Protein AF-D7SNV9-F1 (afdb_monomer)

pLDDT: mean 92.91, std 5.63, range [54.34, 98.0]

Sequence (146 aa):
MSMPLLEQAVLDLCCTTLPESVAIAGLGCSSGPNTFCAVSEIVTIIYKRCCQLGRSPPRFWVFSNDLPGNDFNSVFKSLLAFHEKMRGKNGEEFGPCHVAAVPASFYHKLAPPRTLQFVYSACSLHWLSQVPPELLNKQISNKGKI

Nearest PDB structures (foldseek):
  2eg5-assembly2_G  TM=9.030E-01  e=2.215E-11  Coffea canephora
  2eg5-assembly2_E  TM=8.982E-01  e=5.454E-11  Coffea canephora
  6lyh-assembly3_G-3  TM=9.206E-01  e=7.158E-10  Camellia sinensis var. assamica
  8uzd-assembly1_B-2  TM=9.204E-01  e=2.949E-09  Ilex paraguariensis
  8uzd-assembly1_A  TM=8.874E-01  e=5.614E-09  Ilex paraguariensis

Mean predicted aligned error: 4.26 Å

Solvent-accessible surface area (backbone atoms only — not comparable to full-atom values): 8842 Å² total; per-residue (Å²): 130,69,58,71,61,56,50,49,56,50,52,58,55,62,75,48,89,75,58,73,59,44,27,36,36,36,43,50,28,71,49,56,94,61,47,54,52,66,57,53,50,53,54,48,51,49,42,52,50,24,53,75,71,74,40,84,62,49,40,36,36,37,37,42,21,27,50,70,86,52,52,57,66,56,44,58,70,45,45,64,63,50,53,52,51,49,31,75,74,63,38,86,84,53,67,64,72,47,78,46,79,42,69,40,60,82,92,49,90,85,68,67,88,94,59,68,78,44,79,46,70,64,97,36,87,85,62,68,98,59,80,63,63,48,56,76,72,61,78,42,82,71,80,98,60,132

Structure (mmCIF, N/CA/C/O backbone):
data_AF-D7SNV9-F1
#
_entry.id   AF-D7SNV9-F1
#
loop_
_atom_site.group_PDB
_atom_site.id
_atom_site.type_symbol
_atom_site.label_atom_id
_atom_site.label_alt_id
_atom_site.label_comp_id
_atom_site.label_asym_id
_atom_site.label_entity_id
_atom_site.label_seq_id
_atom_site.pdbx_PDB_ins_code
_atom_site.Cartn_x
_atom_site.Cartn_y
_atom_site.Cartn_z
_atom_site.occupancy
_atom_site.B_iso_or_equiv
_atom_site.auth_seq_id
_atom_site.auth_comp_id
_atom_site.auth_asym_id
_atom_site.auth_atom_id
_atom_site.pdbx_PDB_model_num
ATOM 1 N N . MET A 1 1 ? 1.217 15.203 -4.691 1.00 54.34 1 MET A N 1
ATOM 2 C CA . MET A 1 1 ? 0.081 14.363 -4.256 1.00 54.34 1 MET A CA 1
ATOM 3 C C . MET A 1 1 ? -1.163 15.235 -4.277 1.00 54.34 1 MET A C 1
ATOM 5 O O . MET A 1 1 ? -1.167 16.243 -3.582 1.00 54.34 1 MET A O 1
ATOM 9 N N . SER A 1 2 ? -2.171 14.926 -5.096 1.00 66.94 2 SER A N 1
ATOM 10 C CA . SER A 1 2 ? -3.455 15.645 -5.070 1.00 66.94 2 SER A CA 1
ATOM 11 C C . SER A 1 2 ? -4.272 15.166 -3.867 1.00 66.94 2 SER A C 1
ATOM 13 O O . SER A 1 2 ? -5.217 14.392 -4.011 1.00 66.94 2 SER A O 1
ATOM 15 N N . MET A 1 3 ? -3.854 15.586 -2.672 1.00 77.00 3 MET A N 1
ATOM 16 C CA . MET A 1 3 ? -4.474 15.205 -1.398 1.00 77.00 3 MET A CA 1
ATOM 17 C C . MET A 1 3 ? -6.007 15.301 -1.375 1.00 77.00 3 MET A C 1
ATOM 19 O O . MET A 1 3 ? -6.618 14.356 -0.884 1.00 77.00 3 MET A O 1
ATOM 23 N N . PRO A 1 4 ? -6.645 16.325 -1.983 1.00 87.88 4 PRO A N 1
ATOM 24 C CA . PRO A 1 4 ? -8.105 16.424 -1.981 1.00 87.88 4 PRO A CA 1
ATOM 25 C C . PRO A 1 4 ? -8.814 15.255 -2.679 1.00 87.88 4 PRO A C 1
ATOM 27 O O . PRO A 1 4 ? -9.858 14.804 -2.223 1.00 87.88 4 PRO A O 1
ATOM 30 N N . LEU A 1 5 ? -8.245 14.728 -3.771 1.00 92.44 5 LEU A N 1
ATOM 31 C CA . LEU A 1 5 ? -8.862 13.620 -4.509 1.00 92.44 5 LEU A CA 1
ATOM 32 C C . LEU A 1 5 ? -8.739 12.297 -3.745 1.00 92.44 5 LEU A C 1
ATOM 34 O O . LEU A 1 5 ? -9.678 11.506 -3.727 1.00 92.44 5 LEU A O 1
ATOM 38 N N . LEU A 1 6 ? -7.582 12.070 -3.112 1.00 93.38 6 LEU A N 1
ATOM 39 C CA . LEU A 1 6 ? -7.372 10.902 -2.259 1.00 93.38 6 LEU A CA 1
ATOM 40 C C . LEU A 1 6 ? -8.357 10.916 -1.091 1.00 93.38 6 LEU A C 1
ATOM 42 O O . LEU A 1 6 ? -9.016 9.915 -0.834 1.00 93.38 6 LEU A O 1
ATOM 46 N N . GLU A 1 7 ? -8.467 12.057 -0.413 1.00 94.81 7 GLU A N 1
ATOM 47 C CA . GLU A 1 7 ? -9.368 12.221 0.721 1.00 94.81 7 GLU A CA 1
ATOM 48 C C . GLU A 1 7 ? -10.823 11.970 0.328 1.00 94.81 7 GLU A C 1
ATOM 50 O O . GLU A 1 7 ? -11.483 11.148 0.963 1.00 94.81 7 GLU A O 1
ATOM 55 N N . GLN A 1 8 ? -11.292 12.582 -0.764 1.00 95.88 8 GLN A N 1
ATOM 56 C CA . GLN A 1 8 ? -12.654 12.376 -1.249 1.00 95.88 8 GLN A CA 1
ATOM 57 C C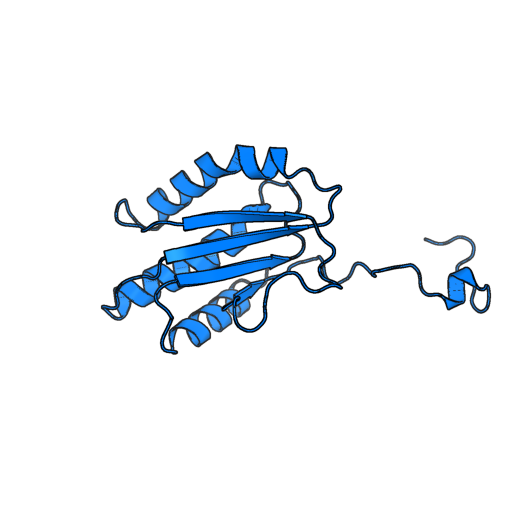 . GLN A 1 8 ? -12.936 10.900 -1.560 1.00 95.88 8 GLN A C 1
ATOM 59 O O . GLN A 1 8 ? -13.929 10.358 -1.083 1.00 95.88 8 GLN A O 1
ATOM 64 N N . ALA A 1 9 ? -12.042 10.218 -2.283 1.00 96.50 9 ALA A N 1
ATOM 65 C CA . ALA A 1 9 ? -12.228 8.808 -2.630 1.00 96.50 9 ALA A CA 1
ATOM 66 C C . ALA A 1 9 ? -12.303 7.897 -1.390 1.00 96.50 9 ALA A C 1
ATOM 68 O O . ALA A 1 9 ? -13.065 6.929 -1.362 1.00 96.50 9 ALA A O 1
ATOM 69 N N . VAL A 1 10 ? -11.524 8.201 -0.347 1.00 97.06 10 VAL A N 1
ATOM 70 C CA . VAL A 1 10 ? -11.558 7.452 0.916 1.00 97.06 10 VAL A CA 1
ATOM 71 C C . VAL A 1 10 ? -12.829 7.765 1.712 1.00 97.06 10 VAL A C 1
ATOM 73 O O . VAL A 1 10 ? -13.421 6.859 2.302 1.00 97.06 10 VAL A O 1
ATOM 76 N N . LEU A 1 11 ? -13.284 9.020 1.722 1.00 96.25 11 LEU A N 1
ATOM 77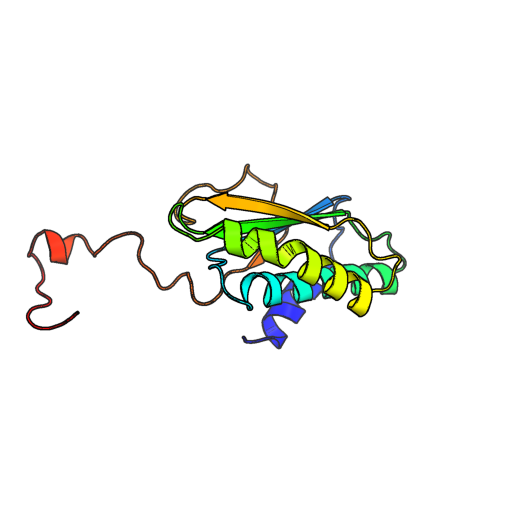 C CA . LEU A 1 11 ? -14.545 9.405 2.359 1.00 96.25 11 LEU A CA 1
ATOM 78 C C . LEU A 1 11 ? -15.747 8.736 1.682 1.00 96.25 11 LEU A C 1
ATOM 80 O O . LEU A 1 11 ? -16.618 8.224 2.386 1.00 96.25 11 LEU A O 1
ATOM 84 N N . ASP A 1 12 ? -15.758 8.659 0.351 1.00 96.06 12 ASP A N 1
ATOM 85 C CA . ASP A 1 12 ? -16.792 7.960 -0.418 1.00 96.06 12 ASP A CA 1
ATOM 86 C C . ASP A 1 12 ? -16.828 6.463 -0.073 1.00 96.06 12 ASP A C 1
ATOM 88 O O . ASP A 1 12 ? -17.903 5.901 0.147 1.00 96.06 12 ASP A O 1
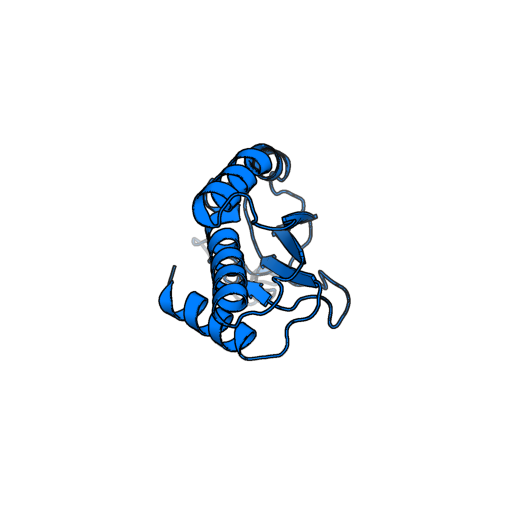ATOM 92 N N . LEU A 1 13 ? -15.662 5.822 0.083 1.00 95.25 13 LEU A N 1
ATOM 93 C CA . LEU A 1 13 ? -15.576 4.446 0.585 1.00 95.25 13 LEU A CA 1
ATOM 94 C C . LEU A 1 13 ? -16.205 4.322 1.986 1.00 95.25 13 LEU A C 1
ATOM 96 O O . LEU A 1 13 ? -16.956 3.380 2.247 1.00 95.25 13 LEU A O 1
ATOM 100 N N . CYS A 1 14 ? -15.960 5.282 2.880 1.00 94.69 14 CYS A N 1
ATOM 101 C CA . CYS A 1 14 ? -16.511 5.278 4.240 1.00 94.69 14 CYS A CA 1
ATOM 102 C C . CYS A 1 14 ? -18.032 5.507 4.301 1.00 94.69 14 CYS A C 1
ATOM 104 O O . CYS A 1 14 ? -18.656 5.187 5.317 1.00 94.69 14 CYS A O 1
ATOM 106 N N . CYS A 1 15 ? -18.642 6.048 3.242 1.00 92.19 15 CYS A N 1
ATOM 107 C CA . CYS A 1 15 ? -20.098 6.162 3.127 1.00 92.19 15 CYS A CA 1
ATOM 108 C C . CYS A 1 15 ? -20.779 4.794 2.946 1.00 92.19 15 CYS A C 1
ATOM 110 O O . CYS A 1 15 ? -21.978 4.669 3.195 1.00 92.19 15 CYS A O 1
ATOM 112 N N . THR A 1 16 ? -20.023 3.758 2.575 1.00 90.56 16 THR A N 1
ATOM 113 C CA . THR A 1 16 ? -20.506 2.374 2.497 1.00 90.56 16 THR A CA 1
ATOM 114 C C . THR A 1 16 ? -20.407 1.648 3.847 1.00 90.56 16 THR A C 1
ATOM 116 O O . THR A 1 16 ? -19.898 2.183 4.841 1.00 90.56 16 THR A O 1
ATOM 119 N N . THR A 1 17 ? -20.916 0.416 3.909 1.00 88.69 17 THR A N 1
ATOM 120 C CA . THR A 1 17 ? -20.686 -0.478 5.050 1.00 88.69 17 THR A CA 1
ATOM 121 C C . THR A 1 17 ? -19.310 -1.116 4.911 1.00 88.69 17 THR A C 1
ATOM 123 O O . THR A 1 17 ? -19.103 -1.972 4.051 1.00 88.69 17 THR A O 1
ATOM 126 N N . LEU A 1 18 ? -18.371 -0.702 5.763 1.00 92.56 18 LEU A N 1
ATOM 127 C CA . LEU A 1 18 ? -17.038 -1.293 5.792 1.00 92.56 18 LEU A CA 1
ATOM 128 C C . LEU A 1 18 ? -17.074 -2.686 6.442 1.00 92.56 18 LEU A C 1
ATOM 130 O O . LEU A 1 18 ? -17.793 -2.881 7.425 1.00 92.56 18 LEU A O 1
ATOM 134 N N . PRO A 1 19 ? -16.298 -3.650 5.921 1.00 93.81 19 PRO A N 1
ATOM 135 C CA . PRO A 1 19 ? -16.086 -4.927 6.591 1.00 93.81 19 PRO A CA 1
ATOM 136 C C . PRO A 1 19 ? -15.303 -4.747 7.899 1.00 93.81 19 PRO A C 1
ATOM 138 O O . PRO A 1 19 ? -14.651 -3.730 8.121 1.00 93.81 19 PRO A O 1
ATOM 141 N N . GLU A 1 20 ? -15.297 -5.785 8.737 1.00 93.31 20 GLU A N 1
ATOM 142 C CA . GLU A 1 20 ? -14.536 -5.808 9.996 1.00 93.31 20 GLU A CA 1
ATOM 143 C C . GLU A 1 20 ? -13.020 -5.626 9.786 1.00 93.31 20 GLU A C 1
ATOM 145 O O . GLU A 1 20 ? -12.309 -5.134 10.659 1.00 93.31 20 GLU A O 1
ATOM 150 N N . SER A 1 21 ? -12.510 -6.034 8.621 1.00 94.88 21 SER A N 1
ATOM 151 C CA . SER A 1 21 ? -11.118 -5.843 8.215 1.00 94.88 21 SER A CA 1
ATOM 152 C C . SER A 1 21 ? -11.049 -5.146 6.866 1.00 94.88 21 SER A C 1
ATOM 154 O O . SER A 1 21 ? -11.642 -5.619 5.899 1.00 94.88 21 SER A O 1
ATOM 156 N N . VAL A 1 22 ? -10.294 -4.053 6.798 1.00 96.81 22 VAL A N 1
ATOM 157 C CA . VAL A 1 22 ? -10.086 -3.259 5.586 1.00 96.81 22 VAL A CA 1
ATOM 158 C C . VAL A 1 22 ? -8.652 -3.444 5.101 1.00 96.81 22 VAL A C 1
ATOM 160 O O . VAL A 1 22 ? -7.692 -3.075 5.777 1.00 96.81 22 VAL A O 1
ATOM 163 N N . ALA A 1 23 ? -8.521 -4.014 3.910 1.00 97.50 23 ALA A N 1
ATOM 164 C CA . ALA A 1 23 ? -7.284 -4.211 3.185 1.00 97.50 23 ALA A CA 1
ATOM 165 C C . ALA A 1 23 ? -7.049 -3.083 2.171 1.00 97.50 23 ALA A C 1
ATOM 167 O O . ALA A 1 23 ? -7.876 -2.805 1.296 1.00 97.50 23 ALA A O 1
ATOM 168 N N . ILE A 1 24 ? -5.880 -2.463 2.285 1.00 97.50 24 ILE A N 1
ATOM 169 C CA . ILE A 1 24 ? -5.404 -1.347 1.478 1.00 97.50 24 ILE A CA 1
ATOM 170 C C . ILE A 1 24 ? -4.117 -1.792 0.790 1.00 97.50 24 ILE A C 1
ATOM 172 O O . ILE A 1 24 ? -3.217 -2.298 1.453 1.00 97.50 24 ILE A O 1
ATOM 176 N N . ALA A 1 25 ? -3.996 -1.582 -0.518 1.00 96.94 25 ALA A N 1
ATOM 177 C CA . ALA A 1 25 ? -2.752 -1.846 -1.242 1.00 96.94 25 ALA A CA 1
ATOM 178 C C . ALA A 1 25 ? -2.116 -0.550 -1.754 1.00 96.94 25 ALA A C 1
ATOM 180 O O . ALA A 1 25 ? -2.782 0.250 -2.411 1.00 96.94 25 ALA A O 1
ATOM 181 N N . GLY A 1 26 ? -0.824 -0.362 -1.481 1.00 95.88 26 GLY A N 1
ATOM 182 C CA . GLY A 1 26 ? 0.010 0.665 -2.101 1.00 95.88 26 GLY A CA 1
ATOM 183 C C . GLY A 1 26 ? 0.860 0.053 -3.212 1.00 95.88 26 GLY A C 1
ATOM 184 O O . GLY A 1 26 ? 1.746 -0.746 -2.916 1.00 95.88 26 GLY A O 1
ATOM 185 N N . LEU A 1 27 ? 0.591 0.406 -4.472 1.00 96.31 27 LEU A N 1
ATOM 186 C CA . LEU A 1 27 ? 1.264 -0.148 -5.653 1.00 96.31 27 LEU A CA 1
ATOM 187 C C . LEU A 1 27 ? 2.453 0.717 -6.092 1.00 96.31 27 LEU A C 1
ATOM 189 O O . LEU A 1 27 ? 2.276 1.879 -6.480 1.00 96.31 27 LEU A O 1
ATOM 193 N N . GLY A 1 28 ? 3.645 0.121 -6.079 1.00 95.50 28 GLY A N 1
ATOM 194 C CA . GLY A 1 28 ? 4.924 0.804 -6.278 1.00 95.50 28 GLY A CA 1
ATOM 195 C C . GLY A 1 28 ? 5.291 1.629 -5.047 1.00 95.50 28 GLY A C 1
ATOM 196 O O . GLY A 1 28 ? 5.271 2.858 -5.077 1.00 95.50 28 GLY A O 1
ATOM 197 N N . CYS A 1 29 ? 5.522 0.946 -3.928 1.00 93.94 29 CYS A N 1
ATOM 198 C CA . CYS A 1 29 ? 5.744 1.563 -2.627 1.00 93.94 29 CYS A CA 1
ATOM 199 C C . CYS A 1 29 ? 7.155 2.152 -2.458 1.00 93.94 29 CYS A C 1
ATOM 201 O O . CYS A 1 29 ? 7.368 2.979 -1.567 1.00 93.94 29 CYS A O 1
ATOM 203 N N . SER A 1 30 ? 8.110 1.749 -3.301 1.00 93.06 30 SER A N 1
ATOM 204 C CA . SER A 1 30 ? 9.535 2.048 -3.179 1.00 93.06 30 SER A CA 1
ATOM 205 C C . SER A 1 30 ? 10.070 1.713 -1.773 1.00 93.06 30 SER A C 1
ATOM 207 O O . SER A 1 30 ? 9.514 0.866 -1.069 1.00 93.06 30 SER A O 1
ATOM 209 N N . SER A 1 31 ? 11.167 2.352 -1.367 1.00 92.00 31 SER A N 1
ATOM 210 C CA . SER A 1 31 ? 11.848 2.135 -0.078 1.00 92.00 31 SER A CA 1
ATOM 211 C C . SER A 1 31 ? 12.135 3.433 0.689 1.00 92.00 31 SER A C 1
ATOM 213 O O . SER A 1 31 ? 12.863 3.435 1.678 1.00 92.00 31 SER A O 1
ATOM 215 N N . GLY A 1 32 ? 11.623 4.562 0.194 1.00 86.38 32 GLY A N 1
ATOM 216 C CA . GLY A 1 32 ? 11.927 5.889 0.719 1.00 86.38 32 GLY A CA 1
ATOM 217 C C . GLY A 1 32 ? 11.068 6.303 1.922 1.00 86.38 32 GLY A C 1
ATOM 218 O O . GLY A 1 32 ? 10.091 5.643 2.271 1.00 86.38 32 GLY A O 1
ATOM 219 N N . PRO A 1 33 ? 11.336 7.483 2.509 1.00 77.12 33 PRO A N 1
ATOM 220 C CA . PRO A 1 33 ? 10.568 8.003 3.649 1.00 77.12 33 PRO A CA 1
ATOM 221 C C . PRO A 1 33 ? 9.078 8.225 3.332 1.00 77.12 33 PRO A C 1
ATOM 223 O O . PRO A 1 33 ? 8.247 8.325 4.233 1.00 77.12 33 PRO A O 1
ATOM 226 N N . ASN A 1 34 ? 8.728 8.282 2.045 1.00 83.31 34 ASN A N 1
ATOM 227 C CA . ASN A 1 34 ? 7.362 8.481 1.575 1.00 83.31 34 ASN A CA 1
ATOM 228 C C . ASN A 1 34 ? 6.539 7.192 1.471 1.00 83.31 34 ASN A C 1
ATOM 230 O O . ASN A 1 34 ? 5.329 7.293 1.270 1.00 83.31 34 ASN A O 1
ATOM 234 N N . THR A 1 35 ? 7.151 6.010 1.619 1.00 83.56 35 THR A N 1
ATOM 235 C CA . THR A 1 35 ? 6.500 4.707 1.395 1.00 83.56 35 THR A CA 1
ATOM 236 C C . THR A 1 35 ? 5.180 4.566 2.155 1.00 83.56 35 THR A C 1
ATOM 238 O O . THR A 1 35 ? 4.192 4.095 1.595 1.00 83.56 35 THR A O 1
ATOM 241 N N . PHE A 1 36 ? 5.118 5.053 3.397 1.00 90.38 36 PHE A N 1
ATOM 242 C CA . PHE A 1 36 ? 3.907 4.977 4.218 1.00 90.38 36 PHE A CA 1
ATOM 243 C C . PHE A 1 36 ? 3.055 6.250 4.229 1.00 90.38 36 PHE A C 1
ATOM 245 O O . PHE A 1 36 ? 1.982 6.238 4.820 1.00 90.38 36 PHE A O 1
ATOM 252 N N . CYS A 1 37 ? 3.474 7.346 3.588 1.00 90.38 37 CYS A N 1
ATOM 253 C CA . CYS A 1 37 ? 2.789 8.637 3.719 1.00 90.38 37 CYS A CA 1
ATOM 254 C C . CYS A 1 37 ? 1.325 8.577 3.270 1.00 90.38 37 CYS A C 1
ATOM 256 O O . CYS A 1 37 ? 0.443 8.917 4.051 1.00 90.38 37 CYS A O 1
ATOM 258 N N . ALA A 1 38 ? 1.057 8.101 2.053 1.00 91.12 38 ALA A N 1
ATOM 259 C CA . ALA A 1 38 ? -0.312 8.017 1.544 1.00 91.12 38 ALA A CA 1
ATOM 260 C C . ALA A 1 38 ? -1.162 7.007 2.328 1.00 91.12 38 ALA A C 1
ATOM 262 O O . ALA A 1 38 ? -2.311 7.285 2.658 1.00 91.12 38 ALA A O 1
ATOM 263 N N . VAL A 1 39 ? -0.580 5.859 2.686 1.00 93.06 39 VAL A N 1
ATOM 264 C CA . VAL A 1 39 ? -1.264 4.826 3.474 1.00 93.06 39 VAL A CA 1
ATOM 265 C C . VAL A 1 39 ? -1.646 5.344 4.860 1.00 93.06 39 VAL A C 1
ATOM 267 O O . VAL A 1 39 ? -2.774 5.125 5.292 1.00 93.06 39 VAL A O 1
ATOM 270 N N . SER A 1 40 ? -0.747 6.060 5.545 1.00 93.44 40 SER A N 1
ATOM 271 C CA . SER A 1 40 ? -1.047 6.685 6.836 1.00 93.44 40 SER A CA 1
ATOM 272 C C . SER A 1 40 ? -2.261 7.606 6.746 1.00 93.44 40 SER A C 1
ATOM 274 O O . SER A 1 40 ? -3.092 7.589 7.651 1.00 93.44 40 SER A O 1
ATOM 276 N N . GLU A 1 41 ? -2.368 8.401 5.678 1.00 94.69 41 GLU A N 1
ATOM 277 C CA . GLU A 1 41 ? -3.508 9.301 5.473 1.00 94.69 41 GLU A CA 1
ATOM 278 C C . GLU A 1 41 ? -4.799 8.519 5.209 1.00 94.69 41 GLU A C 1
ATOM 280 O O . GLU A 1 41 ? -5.790 8.758 5.892 1.00 94.69 41 GLU A O 1
ATOM 285 N N . ILE A 1 42 ? -4.778 7.521 4.316 1.00 95.81 42 ILE A N 1
ATOM 286 C CA . ILE A 1 42 ? -5.945 6.666 4.029 1.00 95.81 42 ILE A CA 1
ATOM 287 C C . ILE A 1 42 ? -6.474 6.022 5.318 1.00 95.81 42 ILE A C 1
ATOM 289 O O . ILE A 1 42 ? -7.652 6.152 5.644 1.00 95.81 42 ILE A O 1
ATOM 293 N N . VAL A 1 43 ? -5.597 5.364 6.082 1.00 96.19 43 VAL A N 1
ATOM 294 C CA . VAL A 1 43 ? -5.969 4.685 7.332 1.00 96.19 43 VAL A CA 1
ATOM 295 C C . VAL A 1 43 ? -6.506 5.682 8.362 1.00 96.19 43 VAL A C 1
ATOM 297 O O . VAL A 1 43 ? -7.515 5.416 9.011 1.00 96.19 43 VAL A O 1
ATOM 300 N N . THR A 1 44 ? -5.872 6.852 8.479 1.00 95.88 44 THR A N 1
ATOM 301 C CA . THR A 1 44 ? -6.302 7.923 9.391 1.00 95.88 44 THR A CA 1
ATOM 302 C C . THR A 1 44 ? -7.694 8.446 9.038 1.00 95.88 44 THR A C 1
ATOM 304 O O . THR A 1 44 ? -8.521 8.616 9.933 1.00 95.88 44 THR A O 1
ATOM 307 N N . ILE A 1 45 ? -7.980 8.676 7.753 1.00 96.31 45 ILE A N 1
ATOM 308 C CA . ILE A 1 45 ? -9.293 9.149 7.295 1.00 96.31 45 ILE A CA 1
ATOM 309 C C . ILE A 1 45 ? -10.366 8.106 7.615 1.00 96.31 45 ILE A C 1
ATOM 311 O O . ILE A 1 45 ? -11.378 8.454 8.222 1.00 96.31 45 ILE A O 1
ATOM 315 N N . ILE A 1 46 ? -10.130 6.829 7.285 1.00 96.19 46 ILE A N 1
ATOM 316 C CA . ILE A 1 46 ? -11.087 5.745 7.564 1.00 96.19 46 ILE A CA 1
ATOM 317 C C . ILE A 1 46 ? -11.359 5.640 9.064 1.00 96.19 46 ILE A C 1
ATOM 319 O O . ILE A 1 46 ? -12.518 5.619 9.481 1.00 96.19 46 ILE A O 1
ATOM 323 N N . TYR A 1 47 ? -10.301 5.613 9.878 1.00 96.19 47 TYR A N 1
ATOM 324 C CA . TYR A 1 47 ? -10.407 5.522 11.331 1.00 96.19 47 TYR A CA 1
ATOM 325 C C . TYR A 1 47 ? -11.226 6.682 11.907 1.00 96.19 47 TYR A C 1
ATOM 327 O O . TYR A 1 47 ? -12.255 6.459 12.547 1.00 96.19 47 TYR A O 1
ATOM 335 N N . LYS A 1 48 ? -10.830 7.928 11.615 1.00 95.00 48 LYS A N 1
ATOM 336 C CA . LYS A 1 48 ? -11.517 9.124 12.123 1.00 95.00 48 LYS A CA 1
ATOM 337 C C . LYS A 1 48 ? -12.966 9.178 11.664 1.00 95.00 48 LYS A C 1
ATOM 339 O O . LYS A 1 48 ? -13.838 9.537 12.453 1.00 95.00 48 LYS A O 1
ATOM 344 N N . ARG A 1 49 ? -13.239 8.794 10.415 1.00 95.38 49 ARG A N 1
ATOM 345 C CA . ARG A 1 49 ? -14.599 8.776 9.882 1.00 95.38 49 ARG A CA 1
ATOM 346 C C . ARG A 1 49 ? -15.468 7.729 10.573 1.00 95.38 49 ARG A C 1
ATOM 348 O O . ARG A 1 49 ? -16.616 8.030 10.883 1.00 95.38 49 ARG A O 1
ATOM 355 N N . CYS A 1 50 ? -14.935 6.543 10.873 1.00 94.00 50 CYS A N 1
ATOM 356 C CA . CYS A 1 50 ? -15.652 5.534 11.658 1.00 94.00 50 CYS A CA 1
ATOM 357 C C . CYS A 1 50 ? -15.995 6.059 13.056 1.00 94.00 50 CYS A C 1
ATOM 359 O O . CYS A 1 50 ? -17.162 6.005 13.443 1.00 94.00 50 CYS A O 1
ATOM 361 N N . CYS A 1 51 ? -15.027 6.661 13.756 1.00 92.75 51 CYS A N 1
ATOM 362 C CA . CYS A 1 51 ? -15.253 7.245 15.079 1.00 92.75 51 CYS A CA 1
ATOM 363 C C . CYS A 1 51 ? -16.319 8.353 15.055 1.00 92.75 51 CYS A C 1
ATOM 365 O O . CYS A 1 51 ? -17.216 8.360 15.893 1.00 92.75 51 CYS A O 1
ATOM 367 N N . GLN A 1 52 ? -16.272 9.257 14.070 1.00 94.38 52 GLN A N 1
ATOM 368 C CA . GLN A 1 52 ? -17.276 10.320 13.897 1.00 94.38 52 GLN A CA 1
ATOM 369 C C . GLN A 1 52 ? -18.691 9.776 13.674 1.00 94.38 52 GLN A C 1
ATOM 371 O O . GLN A 1 52 ? -19.662 10.386 14.107 1.00 94.38 52 GLN A O 1
ATOM 376 N N . LEU A 1 53 ? -18.809 8.642 12.981 1.00 93.06 53 LEU A N 1
ATOM 377 C CA . LEU A 1 53 ? -20.084 7.978 12.719 1.00 93.06 53 LEU A CA 1
ATOM 378 C C . LEU A 1 53 ? -20.528 7.060 13.872 1.00 93.06 53 LEU A C 1
ATOM 380 O O . LEU A 1 53 ? -21.541 6.378 13.732 1.00 93.06 53 LEU A O 1
ATOM 384 N N . GLY A 1 54 ? -19.773 6.996 14.977 1.00 92.56 54 GLY A N 1
ATOM 385 C CA . GLY A 1 54 ? -20.040 6.085 16.094 1.00 92.56 54 GLY A CA 1
ATOM 386 C C . GLY A 1 54 ? -19.892 4.603 15.731 1.00 92.56 54 GLY A C 1
ATOM 387 O O . GLY A 1 54 ? -20.466 3.746 16.397 1.00 92.56 54 GLY A O 1
ATOM 388 N N . ARG A 1 55 ? -19.160 4.288 14.655 1.00 91.62 55 ARG A N 1
ATOM 389 C CA . ARG A 1 55 ? -18.900 2.918 14.196 1.00 91.62 55 ARG 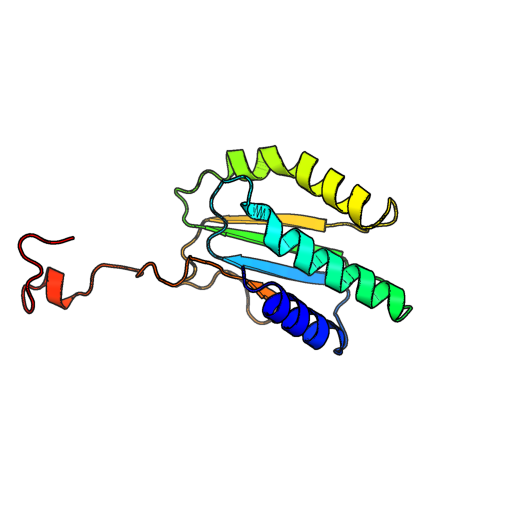A CA 1
ATOM 390 C C . ARG A 1 55 ? -17.602 2.403 14.807 1.00 91.62 55 ARG A C 1
ATOM 392 O O . ARG A 1 55 ? -16.633 3.152 14.922 1.00 91.62 55 ARG A O 1
ATOM 399 N N . SER A 1 56 ? -17.550 1.110 15.113 1.00 91.00 56 SER A N 1
ATOM 400 C CA . SER A 1 56 ? -16.294 0.448 15.470 1.00 91.00 56 SER A CA 1
ATOM 401 C C . SER A 1 56 ? -15.303 0.540 14.300 1.00 91.00 56 SER A C 1
ATOM 403 O O . SER A 1 56 ? -15.663 0.154 13.184 1.00 91.00 56 SER A O 1
ATOM 405 N N . PRO A 1 57 ? -14.078 1.050 14.512 1.00 92.62 57 PRO A N 1
ATOM 406 C CA . PRO A 1 57 ? -13.068 1.086 13.462 1.00 92.62 57 PRO A CA 1
ATOM 407 C C . PRO A 1 57 ? -12.672 -0.327 13.001 1.00 92.62 57 PRO A C 1
ATOM 409 O O . PRO A 1 57 ? -12.607 -1.239 13.830 1.00 92.62 57 PRO A O 1
ATOM 412 N N . PRO A 1 58 ? -12.384 -0.530 11.703 1.00 94.12 58 PRO A N 1
ATOM 413 C CA . PRO A 1 58 ? -11.969 -1.831 11.194 1.00 94.12 58 PRO A CA 1
ATOM 414 C C . PRO A 1 58 ? -10.520 -2.155 11.579 1.00 94.12 58 PRO A C 1
ATOM 416 O O . PRO A 1 58 ? -9.711 -1.267 11.855 1.00 94.12 58 PRO A O 1
ATOM 419 N N . ARG A 1 59 ? -10.161 -3.439 11.512 1.00 96.06 59 ARG A N 1
ATOM 420 C CA . ARG A 1 59 ? -8.759 -3.879 11.525 1.00 96.06 59 ARG A CA 1
ATOM 421 C C . ARG A 1 59 ? -8.116 -3.548 10.183 1.00 96.06 59 ARG A C 1
ATOM 423 O O . ARG A 1 59 ? -8.677 -3.874 9.136 1.00 96.06 59 ARG A O 1
ATOM 430 N N . PHE A 1 60 ? -6.941 -2.930 10.191 1.00 97.06 60 PHE A N 1
ATOM 431 C CA . PHE A 1 60 ? -6.289 -2.513 8.951 1.00 97.06 60 PHE A CA 1
ATOM 432 C C . PHE A 1 60 ? -5.259 -3.537 8.482 1.00 97.06 60 PHE A C 1
ATOM 434 O O . PHE A 1 60 ? -4.433 -4.007 9.265 1.00 97.06 60 PHE A O 1
ATOM 441 N N . TRP A 1 61 ? -5.281 -3.831 7.184 1.00 97.38 61 TRP A N 1
ATOM 442 C CA . TRP A 1 61 ? -4.234 -4.561 6.476 1.00 97.38 61 TRP A CA 1
ATOM 443 C C . TRP A 1 61 ? -3.668 -3.683 5.370 1.00 97.38 61 TRP A C 1
ATOM 445 O O . TRP A 1 61 ? -4.395 -3.233 4.492 1.00 97.38 61 TRP A O 1
ATOM 455 N N . VAL A 1 62 ? -2.365 -3.450 5.397 1.00 96.81 62 VAL A N 1
ATOM 456 C CA . VAL A 1 62 ? -1.640 -2.670 4.401 1.00 96.81 62 VAL A CA 1
ATOM 457 C C . VAL A 1 62 ? -0.739 -3.610 3.619 1.00 96.81 62 VA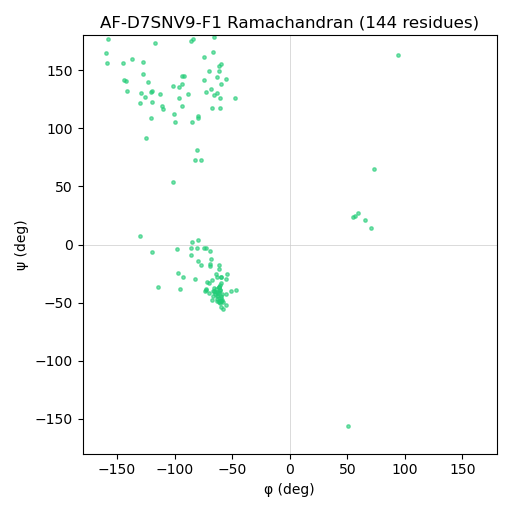L A C 1
ATOM 459 O O . VAL A 1 62 ? 0.177 -4.209 4.174 1.00 96.81 62 VAL A O 1
ATOM 462 N N . PHE A 1 63 ? -0.965 -3.697 2.316 1.00 96.88 63 PHE A N 1
ATOM 463 C CA . PHE A 1 63 ? -0.112 -4.410 1.379 1.00 96.88 63 PHE A CA 1
ATOM 464 C C . PHE A 1 63 ? 0.793 -3.411 0.656 1.00 96.88 63 PHE A C 1
ATOM 466 O O . PHE A 1 63 ? 0.345 -2.669 -0.219 1.00 96.88 63 PHE A O 1
ATOM 473 N N . SER A 1 64 ? 2.071 -3.390 1.022 1.00 96.44 64 SER A N 1
ATOM 474 C CA . SER A 1 64 ? 3.106 -2.616 0.335 1.00 96.44 64 SER A CA 1
ATOM 475 C C . SER A 1 64 ? 3.639 -3.431 -0.838 1.00 96.44 64 SER A C 1
ATOM 477 O O . SER A 1 64 ? 4.367 -4.405 -0.647 1.00 96.44 64 SER A O 1
ATOM 479 N N . ASN A 1 65 ? 3.245 -3.064 -2.054 1.00 97.50 65 ASN A N 1
ATOM 480 C CA . ASN A 1 65 ? 3.655 -3.747 -3.271 1.00 97.50 65 ASN A CA 1
ATOM 481 C C . ASN A 1 65 ? 4.768 -2.985 -3.996 1.00 97.50 65 ASN A C 1
ATOM 483 O O . ASN A 1 65 ? 4.671 -1.778 -4.201 1.00 97.50 65 ASN A O 1
ATOM 487 N N . ASP A 1 66 ? 5.774 -3.720 -4.455 1.00 97.62 66 ASP A N 1
ATOM 488 C CA . ASP A 1 66 ? 6.773 -3.263 -5.419 1.00 97.62 66 ASP A CA 1
ATOM 489 C C . ASP A 1 66 ? 7.402 -4.483 -6.114 1.00 97.62 66 ASP A C 1
ATOM 491 O O . ASP A 1 66 ? 7.088 -5.630 -5.781 1.00 97.62 66 ASP A O 1
ATOM 495 N N . LEU A 1 67 ? 8.294 -4.253 -7.076 1.00 98.00 67 LEU A N 1
ATOM 496 C CA . LEU A 1 67 ? 9.048 -5.309 -7.739 1.00 98.00 67 LEU A CA 1
ATOM 497 C C . LEU A 1 67 ? 9.927 -6.084 -6.737 1.00 98.00 67 LEU A C 1
ATOM 499 O O . LEU A 1 67 ? 10.382 -5.512 -5.745 1.00 98.00 67 LEU A O 1
ATOM 503 N N . PRO A 1 68 ? 10.251 -7.367 -7.008 1.00 97.19 68 PRO A N 1
ATOM 504 C CA . PRO A 1 68 ? 11.108 -8.174 -6.131 1.00 97.19 68 PRO A CA 1
ATOM 505 C C . PRO A 1 68 ? 12.478 -7.560 -5.807 1.00 97.19 68 PRO A C 1
ATOM 507 O O . PRO A 1 68 ? 13.060 -7.889 -4.781 1.00 97.19 68 PRO A O 1
ATOM 510 N N . GLY A 1 69 ? 12.993 -6.682 -6.674 1.00 96.88 69 GLY A N 1
ATOM 511 C CA . GLY A 1 69 ? 14.263 -5.982 -6.470 1.00 96.88 69 GLY A CA 1
ATOM 512 C C . GLY A 1 69 ? 14.195 -4.763 -5.541 1.00 96.88 69 GLY A C 1
ATOM 513 O O . GLY A 1 69 ? 15.227 -4.141 -5.309 1.00 96.88 69 GLY A O 1
ATOM 514 N N . ASN A 1 70 ? 13.016 -4.388 -5.035 1.00 97.56 70 ASN A N 1
ATOM 515 C CA . ASN A 1 70 ? 12.872 -3.280 -4.091 1.00 97.56 70 ASN A CA 1
ATOM 516 C C . ASN A 1 70 ? 13.466 -3.626 -2.714 1.00 97.56 70 ASN A C 1
ATOM 518 O O . ASN A 1 70 ? 13.414 -4.774 -2.266 1.00 97.56 70 ASN A O 1
ATOM 522 N N . ASP A 1 71 ? 13.972 -2.621 -1.999 1.00 96.62 71 ASP A N 1
ATOM 523 C CA . ASP A 1 71 ? 14.540 -2.791 -0.660 1.00 96.62 71 ASP A CA 1
ATOM 524 C C . ASP A 1 71 ? 13.450 -2.813 0.428 1.00 96.62 71 ASP A C 1
ATOM 526 O O . ASP A 1 71 ? 13.285 -1.902 1.248 1.00 96.62 71 ASP A O 1
ATOM 530 N N . PHE A 1 72 ? 12.708 -3.921 0.476 1.00 96.31 72 PHE A N 1
ATOM 531 C CA . PHE A 1 72 ? 11.717 -4.159 1.526 1.00 96.31 72 PHE A CA 1
ATOM 532 C C . PHE A 1 72 ? 12.327 -4.207 2.935 1.00 96.31 72 PHE A C 1
ATOM 534 O O . PHE A 1 72 ? 11.612 -3.955 3.904 1.00 96.31 72 PHE A O 1
ATOM 541 N N . ASN A 1 73 ? 13.633 -4.459 3.086 1.00 96.44 73 ASN A N 1
ATOM 542 C CA . ASN A 1 73 ? 14.272 -4.405 4.401 1.00 96.44 73 ASN A CA 1
ATOM 543 C C . ASN A 1 73 ? 14.248 -2.978 4.956 1.00 96.44 73 ASN A C 1
ATOM 545 O O . ASN A 1 73 ? 13.936 -2.782 6.131 1.00 96.44 73 ASN A O 1
ATOM 549 N N . SER A 1 74 ? 14.533 -1.976 4.124 1.00 95.06 74 SER A N 1
ATOM 550 C CA . SER A 1 74 ? 14.421 -0.564 4.513 1.00 95.06 74 SER A CA 1
ATOM 551 C C . SER A 1 74 ? 12.977 -0.148 4.801 1.00 95.06 74 SER A C 1
ATOM 553 O O . SER A 1 74 ? 12.726 0.565 5.779 1.00 95.06 74 SER A O 1
ATOM 555 N N . VAL A 1 75 ? 12.012 -0.662 4.028 1.00 94.69 75 VAL A N 1
ATOM 556 C CA . VAL A 1 75 ? 10.578 -0.484 4.317 1.00 94.69 75 VAL A CA 1
ATOM 557 C C . VAL A 1 75 ? 10.236 -1.031 5.705 1.00 94.69 75 VAL A C 1
ATOM 5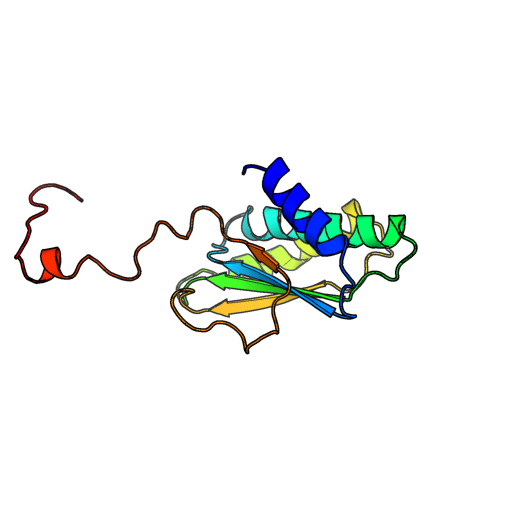59 O O . VAL A 1 75 ? 9.646 -0.324 6.522 1.00 94.69 75 VAL A O 1
ATOM 562 N N . PHE A 1 76 ? 10.653 -2.261 6.015 1.00 95.00 76 PHE A N 1
ATOM 563 C CA . PHE A 1 76 ? 10.338 -2.900 7.290 1.00 95.00 76 PHE A CA 1
ATOM 564 C C . PHE A 1 76 ? 11.053 -2.276 8.491 1.00 95.00 76 PHE A C 1
ATOM 566 O O . PHE A 1 76 ? 10.452 -2.167 9.559 1.00 95.00 76 PHE A O 1
ATOM 573 N N . LYS A 1 77 ? 12.277 -1.763 8.320 1.00 94.50 77 LYS A N 1
ATOM 574 C CA . LYS A 1 77 ? 12.965 -0.968 9.357 1.00 94.50 77 LYS A CA 1
ATOM 575 C C . LYS A 1 77 ? 12.180 0.289 9.749 1.00 94.50 77 LYS A C 1
ATOM 577 O O . LYS A 1 77 ? 12.276 0.735 10.888 1.00 94.50 77 LYS A O 1
ATOM 582 N N . SER A 1 78 ? 11.377 0.831 8.834 1.00 92.56 78 SER A N 1
ATOM 583 C CA . SER A 1 78 ? 10.567 2.034 9.059 1.00 92.56 78 SER A CA 1
ATOM 584 C C . SER A 1 78 ? 9.200 1.753 9.711 1.00 92.56 78 SER A C 1
ATOM 586 O O . SER A 1 78 ? 8.475 2.700 10.023 1.00 92.56 78 SER A O 1
ATOM 588 N N . LEU A 1 79 ? 8.828 0.486 9.957 1.00 92.31 79 LEU A N 1
ATOM 589 C CA . LEU A 1 79 ? 7.518 0.126 10.524 1.00 92.31 79 LEU A CA 1
ATOM 590 C C . LEU A 1 79 ? 7.286 0.657 11.939 1.00 92.31 79 LEU A C 1
ATOM 592 O O . LEU A 1 79 ? 6.173 1.074 12.251 1.00 92.31 79 LEU A O 1
ATOM 596 N N . LEU A 1 80 ? 8.314 0.653 12.792 1.00 91.31 80 LEU A N 1
ATOM 597 C CA . LEU A 1 80 ? 8.186 1.160 14.163 1.00 91.31 80 LEU A CA 1
ATOM 598 C C . LEU A 1 80 ? 7.795 2.641 14.158 1.00 91.31 80 LEU A C 1
ATOM 600 O O . LEU A 1 80 ? 6.776 3.007 14.744 1.00 91.31 80 LEU A O 1
ATOM 604 N N . ALA A 1 81 ? 8.529 3.455 13.396 1.00 92.44 81 ALA A N 1
ATOM 605 C CA . ALA A 1 81 ? 8.236 4.875 13.225 1.00 92.44 81 ALA A CA 1
ATOM 606 C C . ALA A 1 81 ? 6.856 5.108 12.587 1.00 92.44 81 ALA A C 1
ATOM 608 O O . ALA A 1 81 ? 6.140 6.039 12.957 1.00 92.44 81 ALA A O 1
ATOM 609 N N . PHE A 1 82 ? 6.445 4.250 11.647 1.00 92.62 82 PHE A N 1
ATOM 610 C CA . PHE A 1 82 ? 5.096 4.289 11.084 1.00 92.62 82 PHE A CA 1
ATOM 611 C C . PHE A 1 82 ? 4.023 4.044 12.158 1.00 92.62 82 PHE A C 1
ATOM 613 O O . PHE A 1 82 ? 3.096 4.844 12.268 1.00 92.62 82 PHE A O 1
ATOM 620 N N . HIS A 1 83 ? 4.150 3.002 12.984 1.00 92.69 83 HIS A N 1
ATOM 621 C CA . HIS A 1 83 ? 3.178 2.711 14.044 1.00 92.69 83 HIS A CA 1
ATOM 622 C C . HIS A 1 83 ? 3.136 3.799 15.124 1.00 92.69 83 HIS A C 1
ATOM 624 O O . HIS A 1 83 ? 2.050 4.183 15.553 1.00 92.69 83 HIS A O 1
ATOM 630 N N . GLU A 1 84 ? 4.288 4.336 15.529 1.00 93.00 84 GLU A N 1
ATOM 631 C CA . GLU A 1 84 ? 4.367 5.478 16.452 1.00 93.00 84 GLU A CA 1
ATOM 632 C C . GLU A 1 84 ? 3.659 6.708 15.885 1.00 93.00 84 GLU A C 1
ATOM 634 O O . GLU A 1 84 ? 2.831 7.318 16.561 1.00 93.00 84 GLU A O 1
ATOM 639 N N . LYS A 1 85 ? 3.903 7.029 14.610 1.00 92.19 85 LYS A N 1
ATOM 640 C CA . LYS A 1 85 ? 3.212 8.119 13.912 1.00 92.19 85 LYS A CA 1
ATOM 641 C C . LYS A 1 85 ? 1.702 7.887 13.847 1.00 92.19 85 LYS A C 1
ATOM 643 O O . LYS A 1 85 ? 0.942 8.843 13.990 1.00 92.19 85 LYS A O 1
ATOM 648 N N . MET A 1 86 ? 1.257 6.649 13.627 1.00 94.12 86 MET A N 1
ATOM 649 C CA . MET A 1 86 ? -0.169 6.314 13.583 1.00 94.12 86 MET A CA 1
ATOM 650 C C . MET A 1 86 ? -0.844 6.496 14.945 1.00 94.12 86 MET A C 1
ATOM 652 O O . MET A 1 86 ? -1.902 7.123 14.984 1.00 94.12 86 MET A O 1
ATOM 656 N N . ARG A 1 87 ? -0.222 6.042 16.043 1.00 93.69 87 ARG A N 1
ATOM 657 C CA . ARG A 1 87 ? -0.720 6.291 17.410 1.00 93.69 87 ARG A CA 1
ATOM 658 C C . ARG A 1 87 ? -0.721 7.779 17.748 1.00 93.69 87 ARG A C 1
ATOM 660 O O . ARG A 1 87 ? -1.749 8.313 18.142 1.00 93.69 87 ARG A O 1
ATOM 667 N N . GLY A 1 88 ? 0.371 8.493 17.470 1.00 94.00 88 GLY A N 1
ATOM 668 C CA . GLY A 1 88 ? 0.451 9.937 17.715 1.00 94.00 88 GLY A CA 1
ATOM 669 C C . GLY A 1 88 ? -0.602 10.755 16.951 1.00 94.00 88 GLY A C 1
ATOM 670 O O . GLY A 1 88 ? -1.092 11.760 17.458 1.00 94.00 88 GLY A O 1
ATOM 671 N N . LYS A 1 89 ? -0.994 10.323 15.742 1.00 93.25 89 LYS A N 1
ATOM 672 C CA . LYS A 1 89 ? -2.025 10.995 14.926 1.00 93.25 89 LYS A CA 1
ATOM 673 C C . LYS A 1 89 ? -3.468 10.648 15.303 1.00 93.25 89 LYS A C 1
ATOM 675 O O . LYS A 1 89 ? -4.360 11.462 15.039 1.00 93.25 89 LYS A O 1
ATOM 680 N N . ASN A 1 90 ? -3.707 9.441 15.815 1.00 94.31 90 ASN A N 1
ATOM 681 C CA . ASN A 1 90 ? -5.050 8.867 15.968 1.00 94.31 90 ASN A CA 1
ATOM 682 C C . ASN A 1 90 ? -5.436 8.541 17.423 1.00 94.31 90 ASN A C 1
ATOM 684 O O . ASN A 1 90 ? -6.597 8.220 17.672 1.00 94.31 90 ASN A O 1
ATOM 688 N N . GLY A 1 91 ? -4.502 8.677 18.366 1.00 92.12 91 GLY A N 1
ATOM 689 C CA . GLY A 1 91 ? -4.649 8.309 19.773 1.00 92.12 91 GLY A CA 1
ATOM 690 C C . GLY A 1 91 ? -4.140 6.896 20.075 1.00 92.12 91 GLY A C 1
ATOM 691 O O . GLY A 1 91 ? -3.977 6.074 19.173 1.00 92.12 91 GLY A O 1
ATOM 692 N N . GLU A 1 92 ? -3.911 6.609 21.359 1.00 87.94 92 GLU A N 1
ATOM 693 C CA . GLU A 1 92 ? -3.460 5.288 21.841 1.00 87.94 92 GLU A CA 1
ATOM 694 C C . GLU A 1 92 ? -4.494 4.177 21.590 1.00 87.94 92 GLU A C 1
ATOM 696 O O . GLU A 1 92 ? -4.126 3.023 21.404 1.00 87.94 92 GLU A O 1
ATOM 701 N N . GLU A 1 93 ? -5.777 4.538 21.484 1.00 85.75 93 GLU A N 1
ATOM 702 C CA . GLU A 1 93 ? -6.885 3.631 21.142 1.00 85.75 93 GLU A CA 1
ATOM 703 C C . GLU A 1 93 ? -6.898 3.209 19.660 1.00 85.75 93 GLU A C 1
ATOM 705 O O . GLU A 1 93 ? -7.761 2.439 19.229 1.00 85.75 93 GLU A O 1
ATOM 710 N N . PHE A 1 94 ? -5.975 3.729 18.842 1.00 89.25 94 PHE A N 1
ATOM 711 C CA . PHE A 1 94 ? -5.875 3.340 17.442 1.00 89.25 94 PHE A CA 1
ATOM 712 C C . PHE A 1 94 ? -5.598 1.833 17.324 1.00 89.25 94 PHE A C 1
ATOM 714 O O . PHE A 1 94 ? -4.567 1.328 17.769 1.00 89.25 94 PHE A O 1
ATOM 721 N N . GLY A 1 95 ? -6.550 1.128 16.704 1.00 77.94 95 GLY A N 1
ATOM 722 C CA . GLY A 1 95 ? -6.560 -0.327 16.585 1.00 77.94 95 GLY A CA 1
ATOM 723 C C . GLY A 1 95 ? -5.425 -0.919 15.733 1.00 77.94 95 GLY A C 1
ATOM 724 O O . GLY A 1 95 ? -4.600 -0.202 15.160 1.00 77.94 95 GLY A O 1
ATOM 725 N N . PRO A 1 96 ? -5.371 -2.258 15.617 1.00 84.25 96 PRO A N 1
ATOM 726 C CA . PRO A 1 96 ? -4.284 -2.944 14.931 1.00 84.25 96 PRO A CA 1
ATOM 727 C C . PRO A 1 96 ? -4.225 -2.577 13.441 1.00 84.25 96 PRO A C 1
ATOM 729 O O . PRO A 1 96 ? -5.215 -2.663 12.708 1.00 84.25 96 PRO A O 1
ATOM 732 N N . CYS A 1 97 ? -3.023 -2.206 12.997 1.00 94.19 97 CYS A N 1
ATOM 733 C CA . CYS A 1 97 ? -2.671 -1.980 11.602 1.00 94.19 97 CYS A CA 1
ATOM 734 C C . CYS A 1 97 ? -1.535 -2.932 11.234 1.00 94.19 97 CYS A C 1
ATOM 736 O O . CYS A 1 97 ? -0.412 -2.798 11.717 1.00 94.19 97 CYS A O 1
ATOM 738 N N . HIS A 1 98 ? -1.849 -3.933 10.419 1.00 95.25 98 HIS A N 1
ATOM 739 C CA . HIS A 1 98 ? -0.900 -4.934 9.959 1.00 95.25 98 HIS A CA 1
ATOM 740 C C . HIS A 1 98 ? -0.315 -4.508 8.620 1.00 95.25 98 HIS A C 1
ATOM 742 O O . HIS A 1 98 ? -1.046 -4.055 7.742 1.00 95.25 98 HIS A O 1
ATOM 748 N N . VAL A 1 99 ? 0.990 -4.695 8.438 1.00 95.62 99 VAL A N 1
ATOM 749 C CA . VAL A 1 99 ? 1.673 -4.397 7.177 1.00 95.62 99 VAL A CA 1
ATOM 750 C C . VAL A 1 99 ? 2.296 -5.672 6.623 1.00 95.62 99 VAL A C 1
ATOM 752 O O . VAL A 1 99 ? 2.989 -6.391 7.340 1.00 95.62 99 VAL A O 1
ATOM 755 N N . ALA A 1 100 ? 2.071 -5.935 5.339 1.00 96.31 100 ALA A N 1
ATOM 756 C CA . ALA A 1 100 ? 2.660 -7.031 4.584 1.00 96.31 100 ALA A CA 1
ATOM 757 C C . ALA A 1 100 ? 3.309 -6.499 3.299 1.00 96.31 100 ALA A C 1
ATOM 759 O O . ALA A 1 100 ? 2.818 -5.544 2.695 1.00 96.31 100 ALA A O 1
ATOM 760 N N . ALA A 1 101 ? 4.401 -7.126 2.863 1.00 96.31 101 ALA A N 1
ATOM 761 C CA . ALA A 1 101 ? 5.017 -6.837 1.570 1.00 96.31 10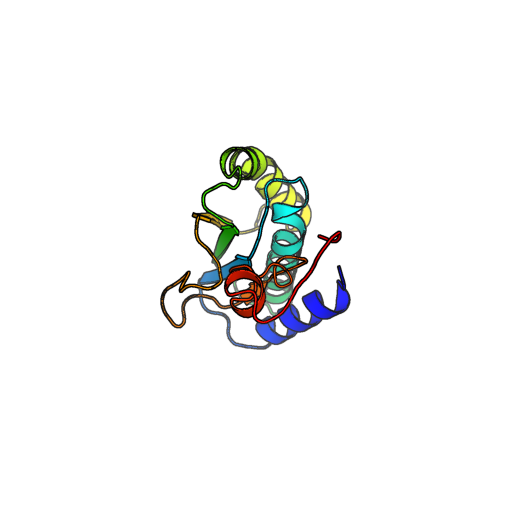1 ALA A CA 1
ATOM 762 C C . ALA A 1 101 ? 4.494 -7.785 0.488 1.00 96.31 101 ALA A C 1
ATOM 764 O O . ALA A 1 101 ? 4.264 -8.967 0.745 1.00 96.31 101 ALA A O 1
ATOM 765 N N . VAL A 1 102 ? 4.360 -7.272 -0.734 1.00 97.31 102 VAL A N 1
ATOM 766 C CA . VAL A 1 102 ? 4.000 -8.053 -1.924 1.00 97.31 102 VAL A CA 1
ATOM 767 C C . VAL A 1 102 ? 5.069 -7.825 -3.001 1.00 97.31 102 VAL A C 1
ATOM 769 O O . VAL A 1 102 ? 4.948 -6.864 -3.765 1.00 97.31 102 VAL A O 1
ATOM 772 N N . PRO A 1 103 ? 6.122 -8.663 -3.065 1.00 97.19 103 PRO A N 1
ATOM 773 C CA . PRO A 1 103 ? 7.222 -8.522 -4.020 1.00 97.19 103 PRO A CA 1
ATOM 774 C C . PRO A 1 103 ? 6.820 -9.080 -5.393 1.00 97.19 103 PRO A C 1
ATOM 776 O O . PRO A 1 103 ? 7.111 -10.227 -5.729 1.00 97.19 103 PRO A O 1
ATOM 779 N N . ALA A 1 104 ? 6.102 -8.289 -6.185 1.00 97.31 104 ALA A N 1
ATOM 780 C CA . ALA A 1 104 ? 5.599 -8.691 -7.494 1.00 97.31 104 ALA A CA 1
ATOM 781 C C . ALA A 1 104 ? 5.285 -7.478 -8.379 1.00 97.31 104 ALA A C 1
ATOM 783 O O . ALA A 1 104 ? 4.970 -6.393 -7.896 1.00 97.31 104 ALA A O 1
ATOM 784 N N . SER A 1 105 ? 5.304 -7.679 -9.696 1.00 97.62 105 SER A N 1
ATOM 785 C CA . SER A 1 105 ? 4.788 -6.679 -10.635 1.00 97.62 105 SER A CA 1
ATOM 786 C C . SER A 1 105 ? 3.278 -6.505 -10.462 1.00 97.62 105 SER A C 1
ATOM 788 O O . SER A 1 105 ? 2.528 -7.482 -10.527 1.00 97.62 105 SER A O 1
ATOM 790 N N . PHE A 1 106 ? 2.820 -5.258 -10.313 1.00 96.94 106 PHE A N 1
ATOM 791 C CA . PHE A 1 106 ? 1.390 -4.933 -10.270 1.00 96.94 106 PHE A CA 1
ATOM 792 C C . PHE A 1 106 ? 0.669 -5.121 -11.612 1.00 96.94 106 PHE A C 1
ATOM 794 O O . PHE A 1 106 ? -0.553 -5.016 -11.665 1.00 96.94 106 PHE A O 1
ATOM 801 N N . TYR A 1 107 ? 1.392 -5.437 -12.693 1.00 97.31 107 TYR A N 1
ATOM 802 C CA . TYR A 1 107 ? 0.794 -5.882 -13.957 1.00 97.31 107 TYR A CA 1
ATOM 803 C C . TYR A 1 107 ? 0.275 -7.331 -13.901 1.00 97.31 107 TYR A C 1
ATOM 805 O O . TYR A 1 107 ? -0.319 -7.822 -14.862 1.00 97.31 107 TYR A O 1
ATOM 813 N N . HIS A 1 108 ? 0.474 -8.024 -12.777 1.00 94.56 108 HIS A N 1
ATOM 814 C CA . HIS A 1 108 ? -0.064 -9.352 -12.504 1.00 94.56 108 HIS A CA 1
ATOM 815 C C . HIS A 1 108 ? -1.027 -9.332 -11.308 1.00 94.56 108 HIS A C 1
ATOM 817 O O . HIS A 1 108 ? -1.200 -8.324 -10.626 1.00 94.56 108 HIS A O 1
ATOM 823 N N . LYS A 1 109 ? -1.685 -1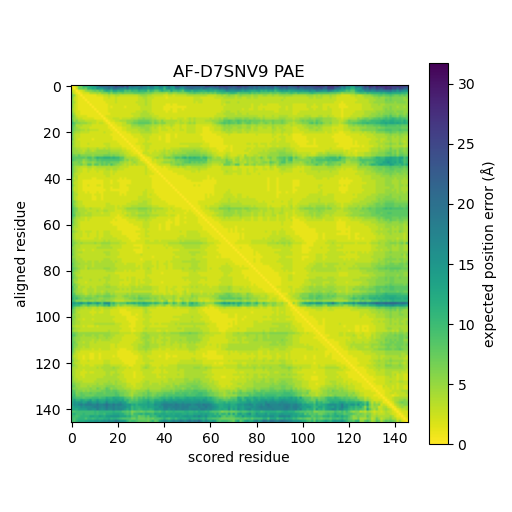0.467 -11.043 1.00 94.19 109 LYS A N 1
ATOM 824 C CA . LYS A 1 109 ? -2.582 -10.606 -9.888 1.00 94.19 109 LYS A CA 1
ATOM 825 C C . LYS A 1 109 ? -1.772 -10.558 -8.589 1.00 94.19 109 LYS A C 1
ATOM 827 O O . LYS A 1 109 ? -0.956 -11.441 -8.351 1.00 94.19 109 LYS A O 1
ATOM 832 N N . LEU A 1 110 ? -2.042 -9.556 -7.752 1.00 94.94 110 LEU A N 1
ATOM 833 C CA . LEU A 1 110 ? -1.359 -9.351 -6.466 1.00 94.94 110 LEU A CA 1
ATOM 834 C C . LEU A 1 110 ? -2.118 -9.906 -5.257 1.00 94.94 110 LEU A C 1
ATOM 836 O O . LEU A 1 110 ? -1.515 -10.185 -4.227 1.00 94.94 110 LEU A O 1
ATOM 840 N N . ALA A 1 111 ? -3.438 -10.038 -5.366 1.00 94.62 111 ALA A N 1
ATOM 841 C CA . ALA A 1 111 ? -4.299 -10.487 -4.282 1.00 94.62 111 ALA A CA 1
ATOM 842 C C . ALA A 1 111 ? -5.454 -11.342 -4.830 1.00 94.62 111 ALA A C 1
ATOM 844 O O . ALA A 1 111 ? -5.820 -11.203 -6.006 1.00 94.62 111 ALA A O 1
ATOM 845 N N . PRO A 1 112 ? -6.052 -12.223 -4.007 1.00 96.06 112 PRO A N 1
ATOM 846 C CA . PRO A 1 112 ? -7.249 -12.953 -4.400 1.00 96.06 112 PRO A CA 1
ATOM 847 C C . PRO A 1 112 ? -8.414 -12.001 -4.735 1.00 96.06 112 PRO A C 1
ATOM 849 O O . PRO A 1 112 ? -8.463 -10.874 -4.229 1.00 96.06 112 PRO A O 1
ATOM 852 N N . PRO A 1 113 ? -9.389 -12.427 -5.557 1.00 95.25 113 PRO A N 1
ATOM 853 C CA . PRO A 1 113 ? -10.549 -11.602 -5.886 1.00 95.25 113 PRO A CA 1
ATOM 854 C C . PRO A 1 113 ? -11.310 -11.121 -4.642 1.00 95.25 113 PRO A C 1
ATOM 856 O O . PRO A 1 113 ? -11.489 -11.885 -3.697 1.00 95.25 113 PRO A O 1
ATOM 859 N N . ARG A 1 114 ? -11.817 -9.879 -4.683 1.00 93.06 114 ARG A N 1
ATOM 860 C CA . ARG A 1 114 ? -12.651 -9.260 -3.628 1.00 93.06 114 ARG A CA 1
ATOM 861 C C . ARG A 1 114 ? -11.982 -9.158 -2.246 1.00 93.06 114 ARG A C 1
ATOM 863 O O . ARG A 1 114 ? -12.676 -9.147 -1.236 1.00 93.06 114 ARG A O 1
ATOM 870 N N . THR A 1 115 ? -10.652 -9.080 -2.191 1.00 95.38 115 THR A N 1
ATOM 871 C CA . THR A 1 115 ? -9.917 -8.940 -0.921 1.00 95.38 115 THR A CA 1
ATOM 872 C C . THR A 1 115 ? -9.574 -7.495 -0.574 1.00 95.38 115 THR A C 1
ATOM 874 O O . THR A 1 115 ? -9.671 -7.136 0.592 1.00 95.38 115 THR A O 1
ATOM 877 N N . LEU A 1 116 ? -9.216 -6.666 -1.559 1.00 96.56 116 LEU A N 1
ATOM 878 C CA . LEU A 1 116 ? -8.807 -5.272 -1.358 1.00 96.56 116 LEU A CA 1
ATOM 879 C C . LEU A 1 116 ? -10.020 -4.333 -1.395 1.00 96.56 116 LEU A C 1
ATOM 881 O O . LEU A 1 116 ? -10.800 -4.381 -2.346 1.00 96.56 116 LEU A O 1
ATOM 885 N N . GLN A 1 117 ? -10.157 -3.462 -0.393 1.00 96.94 117 GLN A N 1
ATOM 886 C CA . GLN A 1 117 ? -11.201 -2.426 -0.347 1.00 96.94 117 GLN A CA 1
ATOM 887 C C . GLN A 1 117 ? -10.713 -1.101 -0.930 1.00 96.94 117 GLN A C 1
ATOM 889 O O . GLN A 1 117 ? -11.514 -0.333 -1.455 1.00 96.94 117 GLN A O 1
ATOM 894 N N . PHE A 1 118 ? -9.409 -0.832 -0.855 1.00 97.00 118 PHE A N 1
ATOM 895 C CA . PHE A 1 118 ? -8.829 0.373 -1.431 1.00 97.00 118 PHE A CA 1
ATOM 896 C C . PHE A 1 118 ? -7.464 0.084 -2.050 1.00 97.00 118 PHE A C 1
ATOM 898 O O . PHE A 1 118 ? -6.655 -0.664 -1.500 1.00 97.00 118 PHE A O 1
ATOM 905 N N . VAL A 1 119 ? -7.195 0.696 -3.200 1.00 96.62 119 VAL A N 1
ATOM 906 C CA . VAL A 1 119 ? -5.911 0.585 -3.892 1.00 96.62 119 VAL A CA 1
ATOM 907 C C . VAL A 1 119 ? -5.422 1.982 -4.221 1.00 96.62 119 VAL A C 1
ATOM 909 O O . VAL A 1 119 ? -6.155 2.796 -4.776 1.00 96.62 119 VAL A O 1
ATOM 912 N N . TYR A 1 120 ? -4.168 2.246 -3.883 1.00 94.38 120 TYR A N 1
ATOM 913 C CA . TYR A 1 120 ? -3.494 3.502 -4.147 1.00 94.38 120 TYR A CA 1
ATOM 914 C C . TYR A 1 120 ? -2.229 3.252 -4.963 1.00 94.38 120 TYR A C 1
ATOM 916 O O . TYR A 1 120 ? -1.470 2.323 -4.694 1.00 94.38 120 TYR A O 1
ATOM 924 N N . SER A 1 121 ? -1.968 4.122 -5.933 1.00 94.31 121 SER A N 1
ATOM 925 C CA . SER A 1 121 ? -0.691 4.186 -6.636 1.00 94.31 121 SER A CA 1
ATOM 926 C C . SER A 1 121 ? -0.367 5.637 -6.956 1.00 94.31 121 SER A C 1
ATOM 928 O O . SER A 1 121 ? -1.252 6.408 -7.326 1.00 94.31 121 SER A O 1
ATOM 930 N N . ALA A 1 122 ? 0.903 6.010 -6.837 1.00 91.75 122 ALA A N 1
ATOM 931 C CA . ALA A 1 122 ? 1.383 7.316 -7.257 1.00 91.75 122 ALA A CA 1
ATOM 932 C C . ALA A 1 122 ? 2.758 7.188 -7.889 1.00 91.75 122 ALA A C 1
ATOM 934 O O . ALA A 1 122 ? 3.646 6.566 -7.321 1.00 91.75 122 ALA A O 1
ATOM 935 N N . CYS A 1 123 ? 2.927 7.812 -9.054 1.00 92.00 123 CYS A N 1
ATOM 936 C CA . CYS A 1 123 ? 4.183 7.807 -9.804 1.00 92.00 123 CYS A CA 1
ATOM 937 C C . CYS A 1 123 ? 4.723 6.402 -10.152 1.00 92.00 123 CYS A C 1
ATOM 939 O O . CYS A 1 123 ? 5.915 6.271 -10.403 1.00 92.00 123 CYS A O 1
ATOM 941 N N . SER A 1 124 ? 3.861 5.383 -10.228 1.00 94.50 124 SER A N 1
ATOM 942 C CA . SER A 1 124 ? 4.270 4.006 -10.568 1.00 94.50 124 SER A CA 1
ATOM 943 C C . SER A 1 124 ? 3.691 3.539 -11.904 1.00 94.50 124 SER A C 1
ATOM 945 O O . SER A 1 124 ? 4.375 2.880 -12.677 1.00 94.50 124 SER A O 1
ATOM 947 N N . LEU A 1 125 ? 2.457 3.942 -12.229 1.00 96.19 125 LEU A N 1
ATOM 948 C CA . LEU A 1 125 ? 1.735 3.478 -13.425 1.00 96.19 125 LEU A CA 1
ATOM 949 C C . LEU A 1 125 ? 2.322 3.961 -14.764 1.00 96.19 125 LEU A C 1
ATOM 951 O O . LEU A 1 125 ? 1.928 3.459 -15.809 1.00 96.19 125 LEU A O 1
ATOM 955 N N . HIS A 1 126 ? 3.246 4.926 -14.754 1.00 96.06 126 HIS A N 1
ATOM 956 C CA . HIS A 1 126 ? 3.922 5.374 -15.977 1.00 96.06 126 HIS A CA 1
ATOM 957 C C . HIS A 1 126 ? 5.053 4.430 -16.417 1.00 96.06 126 HIS A C 1
ATOM 959 O O . HIS A 1 126 ? 5.528 4.535 -17.545 1.00 96.06 126 HIS A O 1
ATOM 965 N N . TRP A 1 127 ? 5.496 3.517 -15.546 1.00 96.69 127 TRP A N 1
ATOM 966 C CA . TRP A 1 127 ? 6.515 2.525 -15.874 1.00 96.69 127 TRP A CA 1
ATOM 967 C C . TRP A 1 127 ? 5.902 1.374 -16.653 1.00 96.69 127 TRP A C 1
ATOM 969 O O . TRP A 1 127 ? 5.151 0.587 -16.087 1.00 96.69 127 TRP A O 1
ATOM 979 N N . LEU A 1 128 ? 6.235 1.250 -17.936 1.00 96.56 128 LEU A N 1
ATOM 980 C CA . LEU A 1 128 ? 5.786 0.131 -18.763 1.00 96.56 128 LEU A CA 1
ATOM 981 C C . LEU A 1 128 ? 6.303 -1.208 -18.217 1.00 96.56 128 LEU A C 1
ATOM 983 O O . LEU A 1 128 ? 7.401 -1.286 -17.667 1.00 96.56 128 LEU A O 1
ATOM 987 N N . SER A 1 129 ? 5.535 -2.280 -18.423 1.00 95.75 129 SER A N 1
ATOM 988 C CA . SER A 1 129 ? 5.955 -3.644 -18.067 1.00 95.75 129 SER A CA 1
ATOM 989 C C . SER A 1 129 ? 7.178 -4.114 -18.859 1.00 95.75 129 SER A C 1
ATOM 991 O O . SER A 1 129 ? 7.939 -4.957 -18.390 1.00 95.75 129 SER A O 1
ATOM 993 N N . GLN A 1 130 ? 7.350 -3.578 -20.065 1.00 95.31 130 GLN A N 1
ATOM 994 C CA . GLN A 1 130 ? 8.445 -3.859 -20.980 1.00 95.31 130 GLN A CA 1
ATOM 995 C C . GLN A 1 130 ? 8.579 -2.724 -21.999 1.00 95.31 130 GLN A C 1
ATOM 997 O O . GLN A 1 130 ? 7.657 -1.929 -22.194 1.00 95.31 130 GLN A O 1
ATOM 1002 N N . VAL A 1 131 ? 9.713 -2.681 -22.695 1.00 94.50 131 VAL A N 1
ATOM 1003 C CA . VAL A 1 131 ? 9.885 -1.822 -23.874 1.00 94.50 131 VAL A CA 1
ATOM 1004 C C . VAL A 1 131 ? 8.845 -2.212 -24.941 1.00 94.50 131 VAL A C 1
ATOM 1006 O O . VAL A 1 131 ? 8.639 -3.414 -25.152 1.00 94.50 131 VAL A O 1
ATOM 1009 N N . PRO A 1 132 ? 8.206 -1.240 -25.627 1.00 93.94 132 PRO A N 1
ATOM 1010 C CA . PRO A 1 132 ? 7.302 -1.514 -26.741 1.00 93.94 132 PRO A CA 1
ATOM 1011 C C . PRO A 1 132 ? 7.912 -2.507 -27.751 1.00 93.94 132 PRO A C 1
ATOM 1013 O O . PRO A 1 132 ? 9.037 -2.279 -28.217 1.00 93.94 132 PRO A O 1
ATOM 1016 N N . PRO A 1 133 ? 7.223 -3.617 -28.086 1.00 93.00 133 PRO A N 1
ATOM 1017 C CA . PRO A 1 133 ? 7.760 -4.660 -28.962 1.00 93.00 133 PRO A CA 1
ATOM 1018 C C . PRO A 1 133 ? 8.240 -4.150 -30.324 1.00 93.00 133 PRO A C 1
ATOM 1020 O O . PRO A 1 133 ? 9.177 -4.696 -30.896 1.00 93.00 133 PRO A O 1
ATOM 1023 N N . GLU A 1 134 ? 7.645 -3.081 -30.839 1.00 92.75 134 GLU A N 1
ATOM 1024 C CA . GLU A 1 134 ? 7.965 -2.481 -32.132 1.00 92.75 134 GLU A CA 1
ATOM 1025 C C . GLU A 1 134 ? 9.370 -1.853 -32.142 1.00 92.75 134 GLU A C 1
ATOM 1027 O O . GLU A 1 134 ? 10.040 -1.859 -33.179 1.00 92.75 134 GLU A O 1
ATOM 1032 N N . LEU A 1 135 ? 9.845 -1.358 -30.989 1.00 90.88 135 LEU A N 1
ATOM 1033 C CA . LEU A 1 135 ? 11.220 -0.874 -30.811 1.00 90.88 135 LEU A CA 1
ATOM 1034 C C . LEU A 1 135 ? 12.217 -2.037 -30.765 1.00 90.88 135 LEU A C 1
ATOM 1036 O O . LEU A 1 135 ? 13.309 -1.939 -31.325 1.00 90.88 135 LEU A O 1
ATOM 1040 N N . LEU A 1 136 ? 11.833 -3.151 -30.135 1.00 87.50 136 LEU A N 1
ATOM 1041 C CA . LEU A 1 136 ? 12.660 -4.360 -30.048 1.00 87.50 136 LEU A CA 1
ATOM 1042 C C . LEU A 1 136 ? 12.777 -5.057 -31.411 1.00 87.50 136 LEU A C 1
ATOM 1044 O O . LEU A 1 136 ? 13.867 -5.449 -31.825 1.00 87.50 136 LEU A O 1
ATOM 1048 N N . ASN A 1 137 ? 11.668 -5.124 -32.146 1.00 89.62 137 ASN A N 1
ATOM 1049 C CA . ASN A 1 137 ? 11.579 -5.722 -33.476 1.00 89.62 137 ASN A CA 1
ATOM 1050 C C . ASN A 1 137 ? 12.089 -4.791 -34.590 1.00 89.62 137 ASN A C 1
ATOM 1052 O O . ASN A 1 137 ? 11.994 -5.141 -35.765 1.00 89.62 137 ASN A O 1
ATOM 1056 N N . LYS A 1 138 ? 12.619 -3.606 -34.239 1.00 84.69 138 LYS A N 1
ATOM 1057 C CA . LYS A 1 138 ? 13.127 -2.577 -35.165 1.00 84.69 138 LYS A CA 1
ATOM 1058 C C . LYS A 1 138 ? 12.110 -2.128 -36.226 1.00 84.69 138 LYS A C 1
ATOM 1060 O O . LYS A 1 138 ? 12.503 -1.621 -37.274 1.00 84.69 138 LYS A O 1
ATOM 1065 N N . GLN A 1 139 ? 10.815 -2.293 -35.956 1.00 86.75 139 GLN A N 1
ATOM 1066 C CA . GLN A 1 139 ? 9.735 -1.767 -36.797 1.00 86.75 139 GLN A CA 1
ATOM 1067 C C . GLN A 1 139 ? 9.642 -0.243 -36.660 1.00 86.75 139 GLN A C 1
ATOM 1069 O O . GLN A 1 139 ? 9.344 0.457 -37.623 1.00 86.75 139 GLN A O 1
ATOM 1074 N N . ILE A 1 140 ? 9.970 0.266 -35.471 1.00 88.12 140 ILE A N 1
ATOM 1075 C CA . ILE A 1 140 ? 10.190 1.684 -35.181 1.00 88.12 140 ILE A CA 1
ATOM 1076 C C . ILE A 1 140 ? 11.551 1.861 -34.493 1.00 88.12 140 ILE A C 1
ATOM 1078 O O . ILE A 1 140 ? 12.103 0.922 -33.922 1.00 88.12 140 ILE A O 1
ATOM 1082 N N . SER A 1 141 ? 12.130 3.060 -34.572 1.00 87.94 141 SER A N 1
ATOM 1083 C CA . SER A 1 141 ? 13.506 3.325 -34.132 1.00 87.94 141 SER A CA 1
ATOM 1084 C C . SER A 1 141 ? 13.576 4.545 -33.212 1.00 87.94 141 SER A C 1
ATOM 1086 O O . SER A 1 141 ? 13.281 5.652 -33.653 1.00 87.94 141 SER A O 1
ATOM 1088 N N . ASN A 1 142 ? 14.074 4.365 -31.982 1.00 89.69 142 ASN A N 1
ATOM 1089 C CA . ASN A 1 142 ? 14.407 5.449 -31.043 1.00 89.69 142 ASN A CA 1
ATOM 1090 C C . ASN A 1 142 ? 15.926 5.720 -31.012 1.00 89.69 142 ASN A C 1
ATOM 1092 O O . ASN A 1 142 ? 16.584 5.623 -29.981 1.00 89.69 142 ASN A O 1
ATOM 1096 N N . LYS A 1 143 ? 16.537 5.963 -32.178 1.00 88.62 143 LYS A N 1
ATOM 1097 C CA . LYS A 1 143 ? 17.995 6.155 -32.281 1.00 88.62 143 LYS A CA 1
ATOM 1098 C C . LYS A 1 143 ? 18.438 7.456 -31.609 1.00 88.62 143 LYS A C 1
ATOM 1100 O O . LYS A 1 143 ? 17.872 8.514 -31.871 1.00 88.62 143 LYS A O 1
ATOM 1105 N N . GLY A 1 144 ? 19.508 7.372 -30.815 1.00 90.19 144 GLY A N 1
ATOM 1106 C CA . GLY A 1 144 ? 20.144 8.529 -30.173 1.00 90.19 144 GLY A CA 1
ATOM 1107 C C . GLY A 1 144 ? 19.326 9.158 -29.041 1.00 90.19 144 GLY A C 1
ATOM 1108 O O . GLY A 1 144 ? 19.617 10.282 -28.645 1.00 90.19 144 GLY A O 1
ATOM 1109 N N . LYS A 1 145 ? 18.300 8.461 -28.545 1.00 90.88 145 LYS A N 1
ATOM 1110 C CA . LYS A 1 145 ? 17.423 8.895 -27.455 1.00 90.88 145 LYS A CA 1
ATOM 1111 C C . LYS A 1 145 ? 17.179 7.726 -26.496 1.00 90.88 145 LYS A C 1
ATOM 1113 O O . LYS A 1 145 ? 17.381 6.572 -26.877 1.00 90.88 145 LYS A O 1
ATOM 1118 N N . ILE A 1 146 ? 16.769 8.050 -25.272 1.00 79.44 146 ILE A N 1
ATOM 1119 C CA . ILE A 1 146 ? 16.296 7.103 -24.251 1.00 79.44 146 ILE A CA 1
ATOM 1120 C C . ILE A 1 146 ? 14.784 7.268 -24.155 1.00 79.44 146 ILE A C 1
ATOM 1122 O O . ILE A 1 146 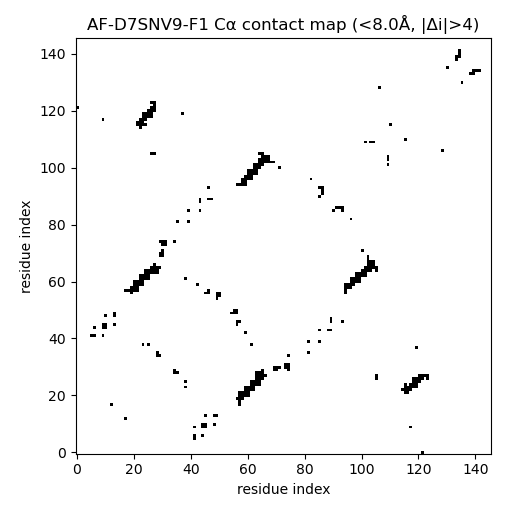? 14.347 8.441 -24.145 1.00 79.44 146 ILE A O 1
#

InterPro domains:
  IPR005299 SAM dependent carboxyl methyltransferase [PF03492] (9-146)
  IPR005299 SAM dependent carboxyl methyltransferase [PTHR31009] (1-146)
  IPR029063 S-adenosyl-L-methionine-dependent methyltransferase superfamily [G3DSA:3.40.50.150] (1-146)
  IPR029063 S-adenosyl-L-methionine-dependent methyltransferase superfamily [SSF53335] (2-145)

Foldseek 3Di:
DPVVVLLVVLVVLLVDDDDLEAEEEEAALALDPCSCVSVLVSLQSQLVSCVVVVHDGHAYEYEYEDALPGPVVSVVVCVVVSVVVSCVSRPPPRDHHHYDYQHHHPVDDRDPPPPHSYYDYDPPVVDDPDDDVCCVVVVDDPPPHD

Organism: Vitis vinifera (NCBI:txid29760)

Secondary structure (DSSP, 8-state):
--HHHHHHHHHHHHTS---SEEEEEEES--SSTTTTHHHHHHHHHHHHHHHHTTPPPPEEEEEEEE-TTS-HHHHHHTHHHHHHHHHHHH-TT---EEEEEEES-TTS--S-TT--SEEEESS-TTS-SS--HHHHTTSS--TT--

Radius of gyration: 18.02 Å; Cα contacts (8 Å, |Δi|>4): 181; chains: 1; bounding box: 41×29×59 Å